Protein AF-A0A392NZ78-F1 (afdb_monomer_lite)

Secondary structure (DSSP, 8-state):
-HHHHHHHHHHHHHHHHHHHHHHHHHHHHHHHHHHHHHHHHHHHHHHHHHHTTT-HHHHHHHHHHHHHHHHHHHHHHHHHHHHHHHH------------------

Sequence (105 aa):
MAEAVLEIVLHNLSSLIHKETALFLGFQQDFNTLSSLLTTIKATLDDAEEQQFSNRAIKDWLLKLKDAAHVLDDILDECATRVLELDHGGFQCGPSHKREEKPSP

pLDDT: mean 77.42, std 14.93, range [38.69, 96.06]

Organism: NCBI:txid97028

Structure (mmCIF, N/CA/C/O backbone):
data_AF-A0A392NZ78-F1
#
_entry.id   AF-A0A392NZ78-F1
#
loop_
_atom_site.group_PDB
_atom_site.id
_atom_site.type_symbol
_atom_site.label_atom_id
_atom_site.label_alt_id
_atom_site.label_comp_id
_atom_site.label_asym_id
_atom_site.label_entity_id
_atom_site.label_seq_id
_atom_site.pdbx_PDB_ins_code
_atom_site.Cartn_x
_atom_site.Cartn_y
_atom_site.Cartn_z
_atom_site.occupancy
_atom_site.B_iso_or_equiv
_atom_site.auth_seq_id
_atom_site.auth_comp_id
_atom_site.auth_asym_id
_atom_site.auth_atom_id
_atom_site.pdbx_PDB_model_num
ATOM 1 N N . MET A 1 1 ? 29.425 7.953 -36.735 1.00 74.56 1 MET A N 1
ATOM 2 C CA . MET A 1 1 ? 28.068 7.351 -36.759 1.00 74.56 1 MET A CA 1
ATOM 3 C C . MET A 1 1 ? 27.817 6.470 -35.541 1.00 74.56 1 MET A C 1
ATOM 5 O O . MET A 1 1 ? 26.841 6.723 -34.858 1.00 74.56 1 MET A O 1
ATOM 9 N N . ALA A 1 2 ? 28.686 5.503 -35.221 1.00 88.12 2 ALA A N 1
ATOM 10 C CA . ALA A 1 2 ? 28.516 4.639 -34.044 1.00 88.12 2 ALA A CA 1
ATOM 11 C C . ALA A 1 2 ? 28.506 5.395 -32.696 1.00 88.12 2 ALA A C 1
ATOM 13 O O . ALA A 1 2 ? 27.701 5.084 -31.832 1.00 88.12 2 ALA A O 1
ATOM 14 N N . GLU A 1 3 ? 29.341 6.425 -32.545 1.00 91.25 3 GLU A N 1
ATOM 15 C CA . GLU A 1 3 ? 29.397 7.265 -31.337 1.00 91.25 3 GLU A CA 1
ATOM 16 C C . GLU A 1 3 ? 28.079 8.005 -31.062 1.00 91.25 3 GLU A C 1
ATOM 18 O O . GLU A 1 3 ? 27.544 7.929 -29.966 1.00 91.25 3 GLU A O 1
ATOM 23 N N . ALA A 1 4 ? 27.481 8.623 -32.084 1.00 91.25 4 ALA A N 1
ATOM 24 C CA . ALA A 1 4 ? 26.176 9.273 -31.954 1.00 91.25 4 ALA A CA 1
ATOM 25 C C . ALA A 1 4 ? 25.062 8.281 -31.575 1.00 91.25 4 ALA A C 1
ATOM 27 O O . ALA A 1 4 ? 24.164 8.620 -30.813 1.00 91.25 4 ALA A O 1
ATOM 28 N N . VAL A 1 5 ? 25.125 7.044 -32.082 1.00 93.81 5 VAL A N 1
ATOM 29 C CA . VAL A 1 5 ? 24.187 5.981 -31.687 1.00 93.81 5 VAL A CA 1
ATOM 30 C C . VAL A 1 5 ? 24.395 5.595 -30.220 1.00 93.81 5 VAL A C 1
ATOM 32 O O . VAL A 1 5 ? 23.415 5.439 -29.497 1.00 93.81 5 VAL A O 1
ATOM 35 N N . LEU A 1 6 ? 25.647 5.483 -29.766 1.00 95.25 6 LEU A N 1
ATOM 36 C CA . LEU A 1 6 ? 25.973 5.178 -28.373 1.00 95.25 6 LEU A CA 1
ATOM 37 C C . LEU A 1 6 ? 25.459 6.265 -27.417 1.00 95.25 6 LEU A C 1
ATOM 39 O O . LEU A 1 6 ? 24.812 5.935 -26.427 1.00 95.25 6 LEU A O 1
ATOM 43 N N . GLU A 1 7 ? 25.674 7.539 -27.747 1.00 94.94 7 GLU A N 1
ATOM 44 C CA . GLU A 1 7 ? 25.168 8.688 -26.980 1.00 94.94 7 GLU A CA 1
ATOM 45 C C . GLU A 1 7 ? 23.639 8.662 -26.845 1.00 94.94 7 GLU A C 1
ATOM 47 O O . GLU A 1 7 ? 23.093 8.813 -25.751 1.00 94.94 7 GLU A O 1
ATOM 52 N N . ILE A 1 8 ? 22.926 8.381 -27.941 1.00 96.06 8 ILE A N 1
ATOM 53 C CA . ILE A 1 8 ? 21.459 8.272 -27.927 1.00 96.06 8 ILE A CA 1
ATOM 54 C C . ILE A 1 8 ? 21.003 7.122 -27.021 1.00 96.06 8 ILE A C 1
ATOM 56 O O . ILE A 1 8 ? 20.055 7.278 -26.249 1.00 96.06 8 ILE A O 1
AT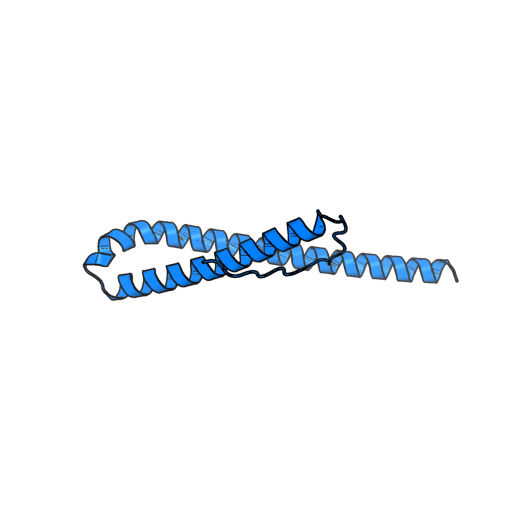OM 60 N N . VAL A 1 9 ? 21.669 5.966 -27.091 1.00 96.00 9 VAL A N 1
ATOM 61 C CA . VAL A 1 9 ? 21.326 4.803 -26.260 1.00 96.00 9 VAL A CA 1
ATOM 62 C C . VAL A 1 9 ? 21.596 5.085 -24.780 1.00 96.00 9 VAL A C 1
ATOM 64 O O . VAL A 1 9 ? 20.733 4.796 -23.953 1.00 96.00 9 VAL A O 1
ATOM 67 N N . LEU A 1 10 ? 22.733 5.697 -24.436 1.00 95.75 10 LEU A N 1
ATOM 68 C CA . LEU A 1 10 ? 23.063 6.071 -23.056 1.00 95.75 10 LEU A CA 1
ATOM 69 C C . LEU A 1 10 ? 22.065 7.075 -22.479 1.00 95.75 10 LEU A C 1
ATOM 71 O O . LEU A 1 10 ? 21.611 6.916 -21.342 1.00 95.75 10 LEU A O 1
ATOM 75 N N . HIS A 1 11 ? 21.681 8.074 -23.269 1.00 96.06 11 HIS A N 1
ATOM 76 C CA . HIS A 1 11 ? 20.663 9.038 -22.877 1.00 96.06 11 HIS A CA 1
ATOM 77 C C . HIS A 1 11 ? 19.304 8.361 -22.636 1.00 96.06 11 HIS A C 1
ATOM 79 O O . HIS A 1 11 ? 18.661 8.607 -21.614 1.00 96.06 11 HIS A O 1
ATOM 85 N N . ASN A 1 12 ? 18.886 7.457 -23.527 1.00 95.81 12 ASN A N 1
ATOM 86 C CA . ASN A 1 12 ? 17.624 6.730 -23.382 1.00 95.81 12 ASN A CA 1
ATOM 87 C C . ASN A 1 12 ? 17.619 5.816 -22.152 1.00 95.81 12 ASN A C 1
ATOM 89 O O . ASN A 1 12 ? 16.636 5.808 -21.411 1.00 95.81 12 ASN A O 1
ATOM 93 N N . LEU A 1 13 ? 18.714 5.092 -21.903 1.00 93.50 13 LEU A N 1
ATOM 94 C CA . LEU A 1 13 ? 18.872 4.259 -20.709 1.00 93.50 13 LEU A CA 1
ATOM 95 C C . LEU A 1 13 ? 18.828 5.105 -19.437 1.00 93.50 13 LEU A C 1
ATOM 97 O O . LEU A 1 13 ? 18.097 4.776 -18.508 1.00 93.50 13 LEU A O 1
ATOM 101 N N . SER A 1 14 ? 19.542 6.230 -19.422 1.00 94.62 14 SER A N 1
ATOM 102 C CA . SER A 1 14 ? 19.533 7.161 -18.290 1.00 94.62 14 SER A CA 1
ATOM 103 C C . SER A 1 14 ? 18.127 7.706 -18.028 1.00 94.62 14 SER A C 1
ATOM 105 O O . SER A 1 14 ? 17.689 7.758 -16.881 1.00 94.62 14 SER A O 1
ATOM 107 N N . SER A 1 15 ? 17.386 8.056 -19.085 1.00 95.12 15 SER A N 1
ATOM 108 C CA . SER A 1 15 ? 15.998 8.516 -18.977 1.00 95.12 15 SER A CA 1
ATOM 109 C C . SER A 1 15 ? 15.063 7.428 -18.441 1.00 95.12 15 SER A C 1
ATOM 111 O O . SER A 1 15 ? 14.204 7.725 -17.610 1.00 95.12 15 SER A O 1
ATOM 113 N N . LEU A 1 16 ? 15.229 6.178 -18.885 1.00 93.62 16 LEU A N 1
ATOM 114 C CA . LEU A 1 16 ? 14.420 5.048 -18.428 1.00 93.62 16 LEU A CA 1
ATOM 115 C C . LEU A 1 16 ? 14.674 4.747 -16.946 1.00 93.62 16 LEU A C 1
ATOM 117 O O . LEU A 1 16 ? 13.732 4.760 -16.157 1.00 93.62 16 LEU A O 1
ATOM 121 N N . ILE A 1 17 ? 15.946 4.601 -16.560 1.00 92.19 17 ILE A N 1
ATOM 122 C CA . ILE A 1 17 ? 16.359 4.362 -15.170 1.00 92.19 17 ILE A CA 1
ATOM 123 C C . ILE A 1 17 ? 15.857 5.491 -14.265 1.00 92.19 17 ILE A C 1
ATOM 125 O O . ILE A 1 17 ? 15.347 5.237 -13.175 1.00 92.19 17 ILE A O 1
ATOM 129 N N . HIS A 1 18 ? 15.949 6.748 -14.707 1.00 92.69 18 HIS A N 1
ATOM 130 C CA . HIS A 1 18 ? 15.465 7.881 -13.921 1.00 92.69 18 HIS A CA 1
ATOM 131 C C . HIS A 1 18 ? 13.947 7.831 -13.689 1.00 92.69 18 HIS A C 1
ATOM 133 O O . HIS A 1 18 ? 13.480 8.111 -12.589 1.00 92.69 18 HIS A O 1
ATOM 139 N N . LYS A 1 19 ? 13.163 7.439 -14.700 1.00 89.81 19 LYS A N 1
ATOM 140 C CA . LYS A 1 19 ? 11.705 7.298 -14.562 1.00 89.81 19 LYS A CA 1
ATOM 141 C C . LYS A 1 19 ? 11.329 6.156 -13.625 1.00 89.81 19 LYS A C 1
ATOM 143 O O . LYS A 1 19 ? 10.496 6.351 -12.746 1.00 89.81 19 LYS A O 1
ATOM 148 N N . GLU A 1 20 ? 11.947 4.991 -13.793 1.00 85.25 20 GLU A N 1
ATOM 149 C CA . GLU A 1 20 ? 11.690 3.824 -12.941 1.00 85.25 20 GLU A CA 1
ATOM 150 C C . GLU A 1 20 ? 12.066 4.103 -11.482 1.00 85.25 20 GLU A C 1
ATOM 152 O O . GLU A 1 20 ? 11.281 3.830 -10.575 1.00 85.25 20 GLU A O 1
ATOM 157 N N . THR A 1 21 ? 13.222 4.729 -11.250 1.00 84.19 21 THR A N 1
ATOM 158 C CA . THR A 1 21 ? 13.656 5.110 -9.896 1.00 84.19 21 THR A CA 1
ATOM 159 C C . THR A 1 21 ? 12.751 6.166 -9.267 1.00 84.19 21 THR A C 1
ATOM 161 O O . THR A 1 21 ? 12.431 6.051 -8.085 1.00 84.19 21 THR A O 1
ATOM 164 N N . ALA A 1 22 ? 12.286 7.158 -10.033 1.00 88.38 22 ALA A N 1
ATOM 165 C CA . ALA A 1 22 ? 11.338 8.157 -9.544 1.00 88.38 22 ALA A CA 1
ATOM 166 C C . ALA A 1 22 ? 9.988 7.534 -9.151 1.00 88.38 22 ALA A C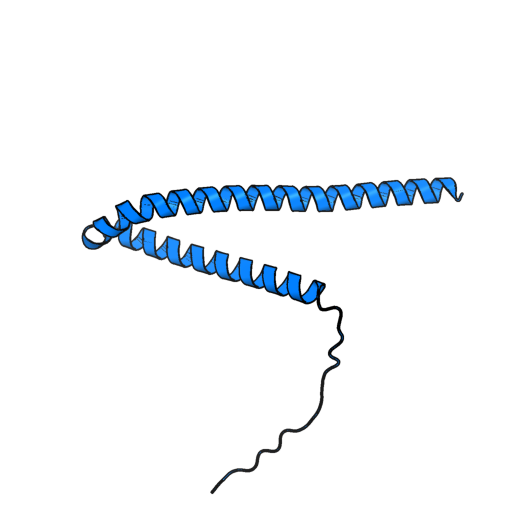 1
ATOM 168 O O . ALA A 1 22 ? 9.453 7.862 -8.093 1.00 88.38 22 ALA A O 1
ATOM 169 N N . LEU A 1 23 ? 9.461 6.610 -9.963 1.00 88.06 23 LEU A N 1
ATOM 170 C CA . LEU A 1 23 ? 8.226 5.882 -9.652 1.00 88.06 23 LEU A CA 1
ATOM 171 C C . LEU A 1 23 ? 8.381 5.030 -8.389 1.00 88.06 23 LEU A C 1
ATOM 173 O O . LEU A 1 23 ? 7.528 5.083 -7.506 1.00 88.06 23 LEU A O 1
ATOM 177 N N . PHE A 1 24 ? 9.485 4.287 -8.278 1.00 78.88 24 PHE A N 1
ATOM 178 C CA . PHE A 1 24 ? 9.756 3.448 -7.112 1.00 78.88 24 PHE A CA 1
ATOM 179 C C . PHE A 1 24 ? 9.903 4.273 -5.826 1.00 78.88 24 PHE A C 1
ATOM 181 O O . PHE A 1 24 ? 9.348 3.907 -4.790 1.00 78.88 24 PHE A O 1
ATOM 188 N N . LEU A 1 25 ? 10.614 5.404 -5.886 1.00 83.38 25 LEU A N 1
ATOM 189 C CA . LEU A 1 25 ? 10.790 6.289 -4.736 1.00 83.38 25 LEU A CA 1
ATOM 190 C C . LEU A 1 25 ? 9.469 6.950 -4.315 1.00 83.38 25 LEU A C 1
ATOM 192 O O . LEU A 1 25 ? 9.188 7.018 -3.119 1.00 83.38 25 LEU A O 1
ATOM 196 N N . GLY A 1 26 ? 8.654 7.392 -5.279 1.00 84.69 26 GLY A N 1
ATOM 197 C CA . GLY A 1 26 ? 7.318 7.932 -5.012 1.00 84.69 26 GLY A CA 1
ATOM 198 C C . GLY A 1 26 ? 6.419 6.900 -4.334 1.00 84.69 26 GLY A C 1
ATOM 199 O O . GLY A 1 26 ? 5.867 7.167 -3.271 1.00 84.69 26 GLY A O 1
ATOM 200 N N . PHE A 1 27 ? 6.385 5.677 -4.867 1.00 82.31 27 PHE A N 1
ATOM 201 C CA . PHE A 1 27 ? 5.635 4.574 -4.268 1.00 82.31 27 PHE A CA 1
ATOM 202 C C . PHE A 1 27 ? 6.101 4.244 -2.841 1.00 82.31 27 PHE A C 1
ATOM 204 O O . PHE A 1 27 ? 5.277 4.070 -1.946 1.00 82.31 27 PHE A O 1
ATOM 211 N N . GLN A 1 28 ? 7.416 4.201 -2.593 1.00 80.81 28 GLN A N 1
ATOM 212 C CA . GLN A 1 28 ? 7.970 4.014 -1.245 1.00 80.81 28 GLN A CA 1
ATOM 213 C C . GLN A 1 28 ? 7.535 5.125 -0.281 1.00 80.81 28 GLN A C 1
ATOM 215 O O . GLN A 1 28 ? 7.223 4.853 0.880 1.00 80.81 28 GLN A O 1
ATOM 220 N N . GLN A 1 29 ? 7.509 6.378 -0.738 1.00 85.31 29 GLN A N 1
ATOM 221 C CA . GLN A 1 29 ? 7.050 7.500 0.075 1.00 85.31 29 GLN A CA 1
ATOM 222 C C . GLN A 1 29 ? 5.559 7.377 0.412 1.00 85.31 29 GLN A C 1
ATOM 224 O O . GLN A 1 29 ? 5.202 7.467 1.588 1.00 85.31 29 GLN A O 1
ATOM 229 N N . ASP A 1 30 ? 4.719 7.097 -0.585 1.00 83.38 30 ASP A N 1
ATOM 230 C CA . ASP A 1 30 ? 3.277 6.905 -0.407 1.00 83.38 30 ASP A CA 1
ATOM 231 C C . ASP A 1 30 ? 2.981 5.742 0.548 1.00 83.38 30 ASP A C 1
ATOM 233 O O . ASP A 1 30 ? 2.166 5.873 1.464 1.00 83.38 30 ASP A O 1
ATOM 237 N N . PHE A 1 31 ? 3.705 4.627 0.403 1.00 82.06 31 PHE A N 1
ATOM 238 C CA . PHE A 1 31 ? 3.589 3.469 1.287 1.00 82.06 31 PHE A CA 1
ATOM 239 C C . PHE A 1 31 ? 3.965 3.804 2.737 1.00 82.06 31 PHE A C 1
ATOM 241 O O . PHE A 1 31 ? 3.252 3.432 3.670 1.00 82.06 31 PHE A O 1
ATOM 248 N N . ASN A 1 32 ? 5.052 4.550 2.952 1.00 82.19 32 ASN A N 1
ATOM 249 C CA . ASN A 1 32 ? 5.459 4.983 4.291 1.00 82.19 32 ASN A CA 1
ATOM 250 C C . ASN A 1 32 ? 4.429 5.927 4.928 1.00 82.19 32 ASN A C 1
ATOM 252 O O . ASN A 1 32 ? 4.112 5.791 6.114 1.00 82.19 32 ASN A O 1
ATOM 256 N N . THR A 1 33 ? 3.874 6.861 4.152 1.00 85.44 33 THR A N 1
ATOM 257 C CA . THR A 1 33 ? 2.797 7.745 4.613 1.00 85.44 33 THR A CA 1
ATOM 258 C C . THR A 1 33 ? 1.553 6.947 4.984 1.00 85.44 33 THR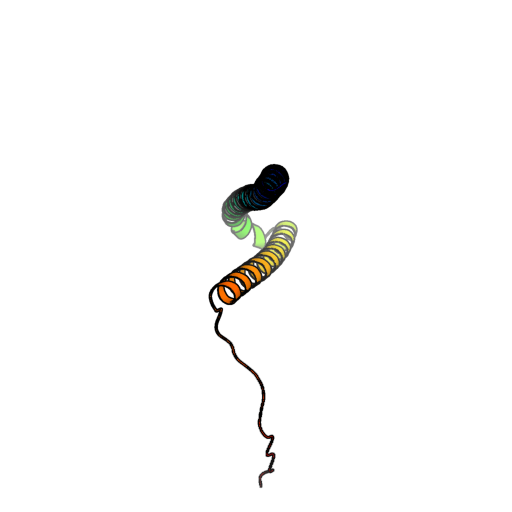 A C 1
ATOM 260 O O . THR A 1 33 ? 0.986 7.171 6.055 1.00 85.44 33 THR A O 1
ATOM 263 N N . LEU A 1 34 ? 1.162 5.984 4.151 1.00 84.31 34 LEU A N 1
ATOM 264 C CA . LEU A 1 34 ? 0.031 5.105 4.417 1.00 84.31 34 LEU A CA 1
ATOM 265 C C . LEU A 1 34 ? 0.248 4.265 5.682 1.00 84.31 34 LEU A C 1
ATOM 267 O O . LEU A 1 34 ? -0.634 4.208 6.533 1.00 84.31 34 LEU A O 1
ATOM 271 N N . SER A 1 35 ? 1.434 3.682 5.856 1.00 83.44 35 SER A N 1
ATOM 272 C CA . SER A 1 35 ? 1.802 2.911 7.050 1.00 83.44 35 SER A CA 1
ATOM 273 C C . SER A 1 35 ? 1.740 3.754 8.332 1.00 83.44 35 SER A C 1
ATOM 275 O O . SER A 1 35 ? 1.168 3.332 9.343 1.00 83.44 35 SER A O 1
ATOM 277 N N . SER A 1 36 ? 2.252 4.987 8.285 1.00 86.56 36 SER A N 1
ATOM 278 C CA . SER A 1 36 ? 2.161 5.942 9.398 1.00 86.56 36 SER A CA 1
ATOM 279 C C . SER A 1 36 ? 0.706 6.302 9.729 1.00 86.56 36 SER A C 1
ATOM 281 O O . SER A 1 36 ? 0.299 6.312 10.897 1.00 86.56 36 SER A O 1
ATOM 283 N N . LEU A 1 37 ? -0.113 6.530 8.698 1.00 85.88 37 LEU A N 1
ATOM 284 C CA . LEU A 1 37 ? -1.533 6.837 8.846 1.00 85.88 37 LEU A CA 1
ATOM 285 C C . LEU A 1 37 ? -2.306 5.652 9.444 1.00 85.88 37 LEU A C 1
ATOM 287 O O . LEU A 1 37 ? -3.059 5.842 10.396 1.00 85.88 37 LEU A O 1
ATOM 291 N N . LEU A 1 38 ? -2.062 4.426 8.973 1.00 83.00 38 LEU A N 1
ATOM 292 C CA . LEU A 1 38 ? -2.646 3.201 9.532 1.00 83.00 38 LEU A CA 1
ATOM 293 C C . LEU A 1 38 ? -2.211 2.961 10.981 1.00 83.00 38 LEU A C 1
ATOM 295 O O . LEU A 1 38 ? -3.026 2.557 11.805 1.00 83.00 38 LEU A O 1
ATOM 299 N N . THR A 1 39 ? -0.955 3.256 11.321 1.00 84.56 39 THR A N 1
ATOM 300 C CA . THR A 1 39 ? -0.457 3.164 12.704 1.00 84.56 39 THR A CA 1
ATOM 301 C C . THR A 1 39 ? -1.163 4.166 13.615 1.00 84.56 39 THR A C 1
ATOM 303 O O . THR A 1 39 ? -1.576 3.818 14.720 1.00 84.56 39 THR A O 1
ATOM 306 N N . THR A 1 40 ? -1.357 5.395 13.132 1.00 84.94 40 THR A N 1
ATOM 307 C CA . THR A 1 40 ? -2.108 6.437 13.845 1.00 84.94 40 THR A CA 1
ATOM 308 C C . THR A 1 40 ? -3.553 6.002 14.060 1.00 84.94 40 THR A C 1
ATOM 310 O O . THR A 1 40 ? -4.065 6.065 15.174 1.00 84.94 40 THR A O 1
ATOM 313 N N . ILE A 1 41 ? -4.189 5.493 13.005 1.00 80.62 41 ILE A N 1
ATOM 314 C CA . ILE A 1 41 ? -5.548 4.968 13.063 1.00 80.62 41 ILE A CA 1
ATOM 315 C C . ILE A 1 41 ? -5.642 3.829 14.075 1.00 80.62 41 ILE A C 1
ATOM 317 O O . ILE A 1 41 ? -6.554 3.842 14.891 1.00 80.62 41 ILE A O 1
ATOM 321 N N . LYS A 1 42 ? -4.694 2.886 14.073 1.00 79.25 42 LYS A N 1
ATOM 322 C CA . LYS A 1 42 ? -4.655 1.770 15.024 1.00 79.25 42 LYS A CA 1
ATOM 323 C C . LYS A 1 42 ? -4.579 2.256 16.472 1.00 79.25 42 LYS A C 1
ATOM 325 O O . LYS A 1 42 ? -5.286 1.718 17.312 1.00 79.25 42 LYS A O 1
ATOM 330 N N . ALA A 1 43 ? -3.780 3.289 16.747 1.00 79.19 43 ALA A N 1
ATOM 331 C CA . ALA A 1 43 ? -3.707 3.895 18.075 1.00 79.19 43 ALA A CA 1
ATOM 332 C C . ALA A 1 43 ? -5.048 4.523 18.487 1.00 79.19 43 ALA A C 1
ATOM 334 O O . ALA A 1 43 ? -5.507 4.312 19.600 1.00 79.19 43 ALA A O 1
ATOM 335 N N . THR A 1 44 ? -5.713 5.233 17.570 1.00 78.94 44 THR A N 1
ATOM 336 C CA . THR A 1 44 ? -7.048 5.794 17.842 1.00 78.94 44 THR A CA 1
ATOM 337 C C . THR A 1 44 ? -8.153 4.743 17.888 1.00 78.94 44 THR A C 1
ATOM 339 O O . THR A 1 44 ? -9.208 5.004 18.455 1.00 78.94 44 THR A O 1
ATOM 342 N N . LEU A 1 45 ? -7.942 3.579 17.265 1.00 76.44 45 LEU A N 1
ATOM 343 C CA . LEU A 1 45 ? -8.912 2.492 17.217 1.00 76.44 45 LEU A CA 1
ATOM 344 C C . LEU A 1 45 ? -9.115 1.901 18.605 1.00 76.44 45 LEU A C 1
ATOM 346 O O . LEU A 1 45 ? -10.257 1.683 18.977 1.00 76.44 45 LEU A O 1
ATOM 350 N N . ASP A 1 46 ? -8.030 1.717 19.361 1.00 73.88 46 ASP A N 1
ATOM 351 C CA . ASP A 1 46 ? -8.062 1.229 20.745 1.00 73.88 46 ASP A CA 1
ATOM 352 C C . ASP A 1 46 ? -8.963 2.133 21.613 1.00 73.88 46 ASP A C 1
ATOM 354 O O . ASP A 1 46 ? -9.904 1.665 22.250 1.00 73.88 46 ASP A O 1
ATOM 358 N N . ASP A 1 47 ? -8.770 3.455 21.530 1.00 73.19 47 ASP A N 1
ATOM 359 C CA . ASP A 1 47 ? -9.581 4.446 22.255 1.00 73.19 47 ASP A CA 1
ATOM 360 C C . ASP A 1 47 ? -11.032 4.551 21.731 1.00 73.19 47 ASP A C 1
ATOM 362 O O . ASP A 1 47 ? -11.970 4.886 22.467 1.00 73.19 47 ASP A O 1
ATOM 366 N N . ALA A 1 48 ? -11.233 4.312 20.432 1.00 74.44 48 ALA A N 1
ATOM 367 C CA . ALA A 1 48 ? -12.526 4.419 19.763 1.00 74.44 48 ALA A CA 1
ATOM 368 C C . ALA A 1 48 ? -13.394 3.162 19.930 1.00 74.44 48 ALA A C 1
ATOM 370 O O . ALA A 1 48 ? -14.622 3.274 19.985 1.00 74.44 48 ALA A O 1
ATOM 371 N N . GLU A 1 49 ? -12.795 1.976 20.021 1.00 68.12 49 GLU A N 1
ATOM 372 C CA . GLU A 1 49 ? -13.496 0.698 20.155 1.00 68.12 49 GLU A CA 1
ATOM 373 C C . GLU A 1 49 ? -14.213 0.594 21.510 1.00 68.12 49 GLU A C 1
ATOM 375 O O . GLU A 1 49 ? -15.336 0.085 21.574 1.00 68.12 49 GLU A O 1
ATOM 380 N N . GLU A 1 50 ? -13.655 1.194 22.565 1.00 72.81 50 GLU A N 1
ATOM 381 C CA . GLU A 1 50 ? -14.331 1.334 23.862 1.00 72.81 50 GLU A CA 1
ATOM 382 C C . GLU A 1 50 ? -15.547 2.279 23.797 1.00 72.81 50 GLU A C 1
ATOM 384 O O . GLU A 1 50 ? -16.575 2.043 24.439 1.00 72.81 50 GLU A O 1
ATOM 389 N N . GLN A 1 51 ? -15.480 3.332 22.974 1.00 70.69 51 GLN A N 1
ATOM 390 C CA . GLN A 1 51 ? -16.559 4.319 22.813 1.00 70.69 51 GLN A CA 1
ATOM 391 C C . GLN A 1 51 ? -17.580 3.960 21.716 1.00 70.69 51 GLN A C 1
ATOM 393 O O . GLN A 1 51 ? -18.623 4.616 21.600 1.00 70.69 51 GLN A O 1
ATOM 398 N N . GLN A 1 52 ? -17.349 2.907 20.924 1.00 70.50 52 GLN A N 1
ATOM 399 C CA . GLN A 1 52 ? -18.231 2.545 19.803 1.00 70.50 52 GLN A CA 1
ATOM 400 C C . GLN A 1 52 ? -19.651 2.160 20.253 1.00 70.50 52 GLN A C 1
ATOM 402 O O . GLN A 1 52 ? -20.616 2.308 19.498 1.00 70.50 52 GLN A O 1
ATOM 407 N N . PHE A 1 53 ? -19.789 1.656 21.483 1.00 69.81 53 PHE A N 1
ATOM 408 C CA . PHE A 1 53 ? -21.066 1.202 22.039 1.00 69.81 53 PHE A CA 1
ATOM 409 C C . PHE A 1 53 ? -21.979 2.364 22.447 1.00 69.81 53 PHE A C 1
ATOM 411 O O . PHE A 1 53 ? -23.196 2.190 22.523 1.00 69.81 53 PHE A O 1
ATOM 418 N N . SER A 1 54 ? -21.410 3.550 22.676 1.00 76.00 54 SER A N 1
ATOM 419 C CA . SER A 1 54 ? -22.132 4.751 23.106 1.00 76.00 54 SER A CA 1
ATOM 420 C C . SER A 1 54 ? -22.247 5.808 22.00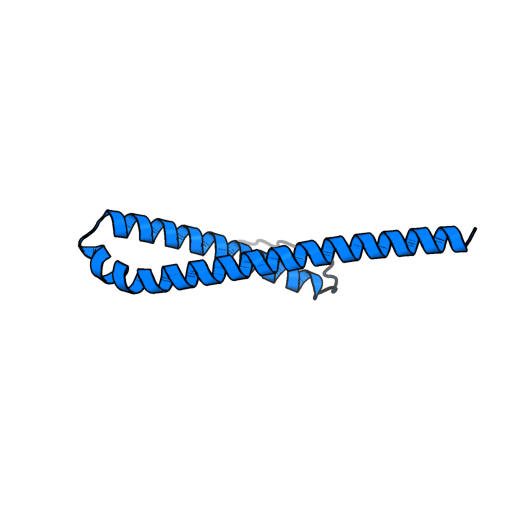5 1.00 76.00 54 SER A C 1
ATOM 422 O O . SER A 1 54 ? -23.175 6.619 22.042 1.00 76.00 54 SER A O 1
ATOM 424 N N . ASN A 1 55 ? -21.372 5.784 20.991 1.00 80.50 55 ASN A N 1
ATOM 425 C CA . ASN A 1 55 ? -21.329 6.805 19.947 1.00 80.50 55 ASN A CA 1
ATOM 426 C C . ASN A 1 55 ? -21.530 6.240 18.527 1.00 80.50 55 ASN A C 1
ATOM 428 O O . ASN A 1 55 ? -20.656 5.612 17.928 1.00 80.50 55 ASN A O 1
ATOM 432 N N . ARG A 1 56 ? -22.687 6.561 17.935 1.00 84.38 56 ARG A N 1
ATOM 433 C CA . ARG A 1 56 ? -23.054 6.159 16.567 1.00 84.38 56 ARG A CA 1
ATOM 434 C C . ARG A 1 56 ? -22.119 6.734 15.495 1.00 84.38 56 ARG A C 1
ATOM 436 O O . ARG A 1 56 ? -21.923 6.077 14.478 1.00 84.38 56 ARG A O 1
ATOM 443 N N . ALA A 1 57 ? -21.550 7.922 15.707 1.00 80.62 57 ALA A N 1
ATOM 444 C CA . ALA A 1 57 ? -20.615 8.529 14.759 1.00 80.62 57 ALA A CA 1
ATOM 445 C C . ALA A 1 57 ? -19.277 7.776 14.727 1.00 80.62 57 ALA A C 1
ATOM 447 O O . ALA A 1 57 ? -18.729 7.556 13.651 1.00 80.62 57 ALA A O 1
ATOM 448 N N . ILE A 1 58 ? -18.800 7.309 15.888 1.00 81.44 58 ILE A N 1
ATOM 449 C CA . ILE A 1 58 ? -17.600 6.464 15.980 1.00 81.44 58 ILE A CA 1
ATOM 450 C C . ILE A 1 58 ? -17.844 5.130 15.270 1.00 81.44 58 ILE A C 1
ATOM 452 O O . ILE A 1 58 ? -17.022 4.701 14.467 1.00 81.44 58 ILE A O 1
ATOM 456 N N . LYS A 1 59 ? -19.019 4.522 15.471 1.00 79.88 59 LYS A N 1
ATOM 457 C CA . LYS A 1 59 ? -19.399 3.286 14.773 1.00 79.88 59 LYS A CA 1
ATOM 458 C C . LYS A 1 59 ? -19.430 3.437 13.243 1.00 79.88 59 LYS A C 1
ATOM 460 O O . LYS A 1 59 ? -18.961 2.548 12.539 1.00 79.88 59 LYS A O 1
ATOM 465 N N . ASP A 1 60 ? -19.978 4.539 12.727 1.00 85.06 60 ASP A N 1
ATOM 466 C CA . ASP A 1 60 ? -19.999 4.823 11.282 1.00 85.06 60 ASP A CA 1
ATOM 467 C C . ASP A 1 60 ? -18.587 5.063 10.721 1.00 85.06 60 ASP A C 1
ATOM 469 O O . ASP A 1 60 ? -18.243 4.564 9.650 1.00 85.06 60 ASP A O 1
ATOM 473 N N . TRP A 1 61 ? -17.739 5.777 11.468 1.00 87.50 61 TRP A N 1
ATOM 474 C CA . TRP A 1 61 ? -16.344 6.000 11.092 1.00 87.50 61 TRP A CA 1
ATOM 475 C C . TRP A 1 61 ? -15.533 4.693 11.047 1.00 87.50 61 TRP A C 1
ATOM 477 O O . TRP A 1 61 ? -14.837 4.452 10.060 1.00 87.50 61 TRP A O 1
ATOM 487 N N . LEU A 1 62 ? -15.687 3.812 12.044 1.00 82.94 62 LEU A N 1
ATOM 488 C CA . LEU A 1 62 ? -15.036 2.493 12.082 1.00 82.94 62 LEU A CA 1
ATOM 489 C C . LEU A 1 62 ? -15.449 1.596 10.902 1.00 82.94 62 LEU A C 1
ATOM 491 O O . LEU A 1 62 ? -14.612 0.888 10.345 1.00 82.94 62 LEU A O 1
ATOM 495 N N . LEU A 1 63 ? -16.721 1.642 10.483 1.00 85.12 63 LEU A N 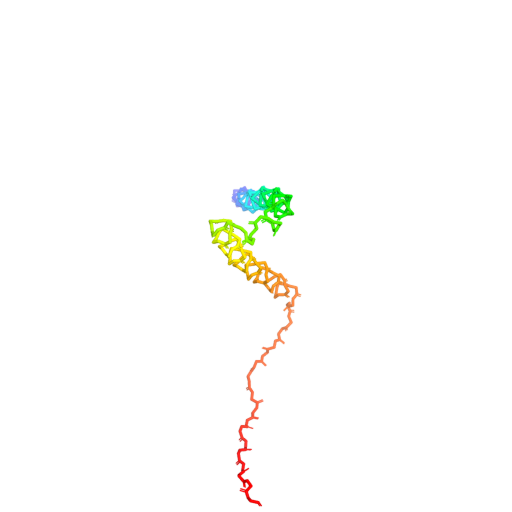1
ATOM 496 C CA . LEU A 1 63 ? -17.193 0.896 9.309 1.00 85.12 63 LEU A CA 1
ATOM 497 C C . LEU A 1 63 ? -16.502 1.361 8.023 1.00 85.12 63 LEU A C 1
ATOM 499 O O . LEU A 1 63 ? -15.974 0.532 7.286 1.00 85.12 63 LEU A O 1
ATOM 503 N N . LYS A 1 64 ? -16.443 2.676 7.788 1.00 84.56 64 LYS A N 1
ATOM 504 C CA . LYS A 1 64 ? -15.772 3.246 6.606 1.00 84.56 64 LYS A CA 1
ATOM 505 C C . LYS A 1 64 ? -14.282 2.940 6.586 1.00 84.56 64 LYS A C 1
ATOM 507 O O . LYS A 1 64 ? -13.714 2.700 5.525 1.00 84.56 64 LYS A O 1
ATOM 512 N N . LEU A 1 65 ? -13.653 2.950 7.757 1.00 86.38 65 LEU A N 1
ATOM 513 C CA . LEU A 1 65 ? -12.253 2.587 7.886 1.00 86.38 65 LEU A CA 1
ATOM 514 C C . LEU A 1 65 ? -12.013 1.124 7.500 1.00 86.38 65 LEU A C 1
ATOM 516 O O . LEU A 1 65 ? -11.063 0.833 6.778 1.00 86.38 65 LEU A O 1
ATOM 520 N N . LYS A 1 66 ? -12.876 0.213 7.956 1.00 83.50 66 LYS A N 1
ATOM 521 C CA . LYS A 1 66 ? -12.799 -1.203 7.587 1.00 83.50 66 LYS A CA 1
ATOM 522 C C . LYS A 1 66 ? -12.940 -1.394 6.075 1.00 83.50 66 LYS A C 1
ATOM 524 O O . LYS A 1 66 ? -12.167 -2.141 5.486 1.00 83.50 66 LYS A O 1
ATOM 529 N N . ASP A 1 67 ? -13.884 -0.697 5.446 1.00 86.69 67 ASP A N 1
ATOM 530 C CA . ASP A 1 67 ? -14.061 -0.759 3.992 1.00 86.69 67 ASP A CA 1
ATOM 531 C C . ASP A 1 67 ? -12.810 -0.248 3.256 1.00 86.69 67 ASP A C 1
ATOM 533 O O . ASP A 1 67 ? -12.343 -0.881 2.312 1.00 86.69 67 ASP A O 1
ATOM 537 N N . ALA A 1 68 ? -12.207 0.851 3.724 1.00 85.38 68 ALA A N 1
ATOM 538 C CA . ALA A 1 68 ? -10.955 1.363 3.166 1.00 85.38 68 ALA A CA 1
ATOM 539 C C . ALA A 1 68 ? -9.777 0.386 3.345 1.00 85.38 68 ALA A C 1
ATOM 541 O O . ALA A 1 68 ? -8.946 0.262 2.446 1.00 85.38 68 ALA A O 1
ATOM 542 N N . ALA A 1 69 ? -9.709 -0.325 4.476 1.00 84.88 69 ALA A N 1
ATOM 543 C CA . ALA A 1 69 ? -8.693 -1.347 4.717 1.00 84.88 69 ALA A CA 1
ATOM 544 C C . ALA A 1 69 ? -8.835 -2.538 3.756 1.00 84.88 69 ALA A C 1
ATOM 546 O O . ALA A 1 69 ? -7.825 -3.014 3.252 1.00 84.88 69 ALA A O 1
ATOM 547 N N . HIS A 1 70 ? -10.064 -2.967 3.447 1.00 84.38 70 HIS A N 1
ATOM 548 C CA . HIS A 1 70 ? -10.302 -4.018 2.452 1.00 84.38 70 HIS A CA 1
ATOM 549 C C . HIS A 1 70 ? -9.861 -3.605 1.045 1.00 84.38 70 HIS A C 1
ATOM 551 O O . HIS A 1 70 ? -9.193 -4.379 0.374 1.00 84.38 70 HIS A O 1
ATOM 557 N N . VAL A 1 71 ? -10.152 -2.369 0.622 1.00 85.81 71 VAL A N 1
ATOM 558 C CA . VAL A 1 71 ? -9.683 -1.862 -0.683 1.00 85.81 71 VAL A CA 1
ATOM 559 C C . VAL A 1 71 ? -8.155 -1.854 -0.761 1.00 85.81 71 VAL A C 1
ATOM 561 O O . VAL A 1 71 ? -7.586 -2.156 -1.806 1.00 85.81 71 VAL A O 1
ATOM 564 N N . LEU A 1 72 ? -7.477 -1.498 0.332 1.00 86.31 72 LEU A N 1
ATOM 565 C CA . LEU A 1 72 ? -6.020 -1.547 0.381 1.00 86.31 72 LEU A CA 1
ATOM 566 C C . LEU A 1 72 ? -5.488 -2.985 0.289 1.00 86.31 72 LEU A C 1
ATOM 568 O O . LEU A 1 72 ? -4.525 -3.211 -0.438 1.00 86.31 72 LEU A O 1
ATOM 572 N N . ASP A 1 73 ? -6.099 -3.926 1.009 1.00 83.50 73 ASP A N 1
ATOM 573 C CA . ASP A 1 73 ? -5.734 -5.349 0.986 1.00 83.50 73 ASP A CA 1
ATOM 574 C C . ASP A 1 73 ? -5.847 -5.923 -0.437 1.00 83.50 73 ASP A C 1
ATOM 576 O O . ASP A 1 73 ? -4.881 -6.486 -0.946 1.00 83.50 73 ASP A O 1
ATOM 580 N N . ASP A 1 74 ? -6.949 -5.630 -1.142 1.00 86.62 74 ASP A N 1
ATOM 581 C CA . ASP A 1 74 ? -7.159 -6.031 -2.542 1.00 86.62 74 ASP A CA 1
ATOM 582 C C . ASP A 1 74 ? -6.053 -5.491 -3.478 1.00 86.62 74 ASP A C 1
ATOM 584 O O . ASP A 1 74 ? -5.552 -6.204 -4.351 1.00 86.62 74 ASP A O 1
ATOM 588 N N . ILE A 1 75 ? -5.635 -4.229 -3.294 1.00 85.75 75 ILE A N 1
ATOM 589 C CA . ILE A 1 75 ? -4.551 -3.609 -4.082 1.00 85.75 75 ILE A CA 1
ATOM 590 C C . ILE A 1 75 ? -3.199 -4.275 -3.778 1.00 85.75 75 ILE A C 1
ATOM 592 O O . ILE A 1 75 ? -2.378 -4.466 -4.684 1.00 85.75 75 ILE A O 1
ATOM 596 N N . LEU A 1 76 ? -2.938 -4.608 -2.511 1.00 83.06 76 LEU A N 1
ATOM 597 C CA . LEU A 1 76 ? -1.704 -5.277 -2.096 1.00 83.06 76 LEU A CA 1
ATOM 598 C C . LEU A 1 76 ? -1.632 -6.709 -2.644 1.00 83.06 76 LEU A C 1
ATOM 600 O O . LEU A 1 76 ? -0.577 -7.098 -3.153 1.00 83.06 76 LEU A O 1
ATOM 604 N N . ASP A 1 77 ? -2.742 -7.446 -2.626 1.00 84.06 77 ASP A N 1
ATOM 605 C CA . ASP A 1 77 ? -2.852 -8.791 -3.202 1.00 84.06 77 ASP A CA 1
ATOM 606 C C . ASP A 1 77 ? -2.658 -8.789 -4.726 1.00 84.06 77 ASP A C 1
ATOM 608 O O . ASP A 1 77 ? -1.946 -9.641 -5.275 1.00 84.06 77 ASP A O 1
ATOM 612 N N . GLU A 1 78 ? -3.222 -7.804 -5.431 1.00 85.19 78 GLU A N 1
ATOM 613 C CA . GLU A 1 78 ? -2.994 -7.640 -6.870 1.00 85.19 78 GLU A CA 1
ATOM 614 C C . GLU A 1 78 ? -1.511 -7.362 -7.169 1.00 85.19 78 GLU A C 1
ATOM 616 O O . GLU A 1 78 ? -0.933 -7.930 -8.102 1.00 85.19 78 GLU A O 1
ATOM 621 N N . CYS A 1 79 ? -0.864 -6.522 -6.356 1.00 79.00 79 CYS A N 1
ATOM 622 C CA . CYS A 1 79 ? 0.561 -6.233 -6.488 1.00 79.00 79 CYS A CA 1
ATOM 623 C C . CYS A 1 79 ? 1.414 -7.489 -6.248 1.00 79.00 79 CYS A C 1
ATOM 625 O O . CYS A 1 79 ? 2.294 -7.799 -7.055 1.00 79.00 79 CYS A O 1
ATOM 627 N N . ALA A 1 80 ? 1.115 -8.259 -5.197 1.00 80.38 80 ALA A N 1
ATOM 628 C CA . ALA A 1 80 ? 1.793 -9.519 -4.900 1.00 80.38 80 ALA A CA 1
ATOM 629 C C . ALA A 1 80 ? 1.626 -10.541 -6.036 1.00 80.38 80 ALA A C 1
ATOM 631 O O . ALA A 1 80 ? 2.598 -11.182 -6.441 1.00 80.38 80 ALA A O 1
ATOM 632 N N . THR A 1 81 ? 0.426 -10.636 -6.613 1.00 80.75 81 THR A N 1
ATOM 633 C CA . THR A 1 81 ? 0.144 -11.510 -7.761 1.00 80.75 81 THR A CA 1
ATOM 634 C C . THR A 1 81 ? 0.987 -11.121 -8.977 1.00 80.75 81 THR A C 1
ATOM 636 O O . THR A 1 81 ? 1.641 -11.977 -9.570 1.00 80.75 81 THR A O 1
ATOM 639 N N . ARG A 1 82 ? 1.066 -9.825 -9.306 1.00 76.69 82 ARG A N 1
ATOM 640 C CA . ARG A 1 82 ? 1.898 -9.320 -10.415 1.00 76.69 82 ARG A CA 1
ATOM 641 C C . ARG A 1 82 ? 3.391 -9.586 -10.197 1.00 76.69 82 ARG A C 1
ATOM 643 O O . ARG A 1 82 ? 4.104 -9.884 -11.152 1.00 76.69 82 ARG A O 1
ATOM 650 N N . VAL A 1 83 ? 3.876 -9.502 -8.956 1.00 75.31 83 VAL A N 1
ATOM 651 C CA . VAL A 1 83 ? 5.267 -9.855 -8.615 1.00 75.31 83 VAL A CA 1
ATOM 652 C C . VAL A 1 83 ? 5.524 -11.347 -8.850 1.00 75.31 83 VAL A C 1
ATOM 654 O O . VAL A 1 83 ? 6.553 -11.701 -9.423 1.00 75.31 83 VAL A O 1
ATOM 657 N N . LEU A 1 84 ? 4.582 -12.221 -8.483 1.00 69.56 84 LEU A N 1
ATOM 658 C CA . LEU A 1 84 ? 4.689 -13.663 -8.730 1.00 69.56 84 LEU A CA 1
ATOM 659 C C . LEU A 1 84 ? 4.665 -14.012 -10.227 1.00 69.56 84 LEU A C 1
ATOM 661 O O . LEU A 1 84 ? 5.399 -14.909 -10.644 1.00 69.56 84 LEU A O 1
ATOM 665 N N . GLU A 1 85 ? 3.870 -13.303 -11.034 1.00 66.38 85 GLU A N 1
ATOM 666 C CA . GLU A 1 85 ? 3.830 -13.464 -12.498 1.00 66.38 85 GLU A CA 1
ATOM 667 C C . GLU A 1 85 ? 5.145 -13.056 -13.178 1.00 66.38 85 GLU A C 1
ATOM 669 O O . GLU A 1 85 ? 5.548 -13.677 -14.162 1.00 66.38 85 GLU A O 1
ATOM 674 N N . LEU A 1 86 ? 5.839 -12.045 -12.648 1.00 60.88 86 LEU A N 1
ATOM 675 C CA . LEU A 1 86 ? 7.157 -11.628 -13.138 1.00 60.88 86 LEU A CA 1
ATOM 676 C C . LEU A 1 86 ? 8.260 -12.640 -12.786 1.00 60.88 86 LEU A C 1
ATOM 678 O O . LEU A 1 86 ? 9.218 -12.780 -13.546 1.00 60.88 86 LEU A O 1
ATOM 682 N N . ASP A 1 87 ? 8.114 -13.359 -11.670 1.00 59.53 87 ASP A N 1
ATOM 683 C CA . ASP A 1 87 ? 9.045 -14.413 -11.243 1.00 59.53 87 ASP A CA 1
ATOM 684 C C . ASP A 1 87 ? 8.785 -15.742 -11.988 1.00 59.53 87 ASP A C 1
ATOM 686 O O . ASP A 1 87 ? 9.711 -16.467 -12.357 1.00 59.53 87 ASP A O 1
ATOM 690 N N . HIS A 1 88 ? 7.521 -16.031 -12.322 1.00 51.19 88 HIS A N 1
ATOM 691 C CA . HIS A 1 88 ? 7.103 -17.218 -13.075 1.00 51.19 88 HIS A CA 1
ATOM 692 C C . HIS A 1 88 ? 7.139 -16.998 -14.596 1.00 51.19 88 HIS A C 1
ATOM 694 O O . HIS A 1 88 ? 6.157 -17.215 -15.310 1.00 51.19 88 HIS A O 1
ATOM 700 N N . GLY A 1 89 ? 8.321 -16.674 -15.125 1.00 51.44 89 GLY A N 1
ATOM 701 C CA . GLY A 1 89 ? 8.665 -16.885 -16.536 1.00 51.44 89 GLY A CA 1
ATOM 702 C C . GLY A 1 89 ? 8.693 -18.379 -16.895 1.00 51.44 89 GLY A C 1
ATOM 703 O O . GLY A 1 89 ? 9.744 -18.936 -17.197 1.00 51.44 89 GLY A O 1
ATOM 704 N N . GLY A 1 90 ? 7.539 -19.045 -16.841 1.00 44.81 90 GLY A N 1
ATOM 705 C CA . GLY A 1 90 ? 7.374 -20.479 -17.043 1.00 44.81 90 GLY A CA 1
ATOM 706 C C . GLY A 1 90 ? 6.026 -20.790 -17.682 1.00 44.81 90 GLY A C 1
ATOM 707 O O . GLY A 1 90 ? 5.069 -21.138 -17.004 1.00 44.81 90 GLY A O 1
ATOM 708 N N . PHE A 1 91 ? 5.984 -20.635 -19.004 1.00 42.22 91 PHE A N 1
ATOM 709 C CA . PHE A 1 91 ? 5.010 -21.167 -19.962 1.00 42.22 91 PHE A CA 1
ATOM 710 C C . PHE A 1 91 ? 4.007 -22.193 -19.386 1.00 42.22 91 PHE A C 1
ATOM 712 O O . PHE A 1 91 ? 4.340 -23.363 -19.207 1.00 42.22 91 PHE A O 1
ATOM 719 N N . GLN A 1 92 ? 2.740 -21.805 -19.222 1.00 44.97 92 GLN A N 1
ATOM 720 C CA . GLN A 1 92 ? 1.640 -22.752 -19.403 1.00 44.97 92 GLN A CA 1
ATOM 721 C C . GLN A 1 92 ? 0.868 -22.371 -20.661 1.00 44.97 92 GLN A C 1
ATOM 723 O O . GLN A 1 92 ? 0.010 -21.493 -20.678 1.00 44.97 92 GLN A O 1
ATOM 728 N N . CYS A 1 93 ? 1.216 -23.062 -21.745 1.00 38.69 93 CYS A N 1
ATOM 729 C CA . CYS A 1 93 ? 0.359 -23.220 -22.906 1.00 38.69 93 CYS A CA 1
ATOM 730 C C . CYS A 1 93 ? -0.930 -23.913 -22.445 1.00 38.69 93 CYS A C 1
ATOM 732 O O . CYS A 1 93 ? -0.899 -25.084 -22.069 1.00 38.69 93 CYS A O 1
ATOM 734 N N . GLY A 1 94 ? -2.057 -23.203 -22.448 1.00 41.66 94 GLY A N 1
ATOM 735 C CA . GLY A 1 94 ? -3.358 -23.873 -22.515 1.00 41.66 94 GLY A CA 1
ATOM 736 C C . GLY A 1 94 ? -3.609 -24.405 -23.934 1.00 41.66 94 GLY A C 1
ATOM 737 O O . GLY A 1 94 ? -2.778 -24.222 -24.822 1.00 41.66 94 GLY A O 1
ATOM 738 N N . PRO A 1 95 ? -4.813 -24.896 -24.252 1.00 67.06 95 PRO A N 1
ATOM 739 C CA . PRO A 1 95 ? -5.762 -25.669 -23.450 1.00 67.06 95 PRO A CA 1
ATOM 740 C C . PRO A 1 95 ? -6.147 -26.976 -24.192 1.00 67.06 95 PRO A C 1
ATOM 742 O O . PRO A 1 95 ? -6.052 -27.025 -25.414 1.00 67.06 95 PRO A O 1
ATOM 745 N N . SER A 1 96 ? -6.621 -28.021 -23.497 1.00 50.59 96 SER A N 1
ATOM 746 C CA . SER A 1 96 ? -7.459 -29.151 -24.000 1.00 50.59 96 SER A CA 1
ATOM 747 C C . SER A 1 96 ? -7.445 -30.267 -22.936 1.00 50.59 96 SER A C 1
ATOM 749 O O . SER A 1 96 ? -6.397 -30.539 -22.376 1.00 50.59 96 SER A O 1
ATOM 751 N N . HIS A 1 97 ? -8.518 -30.975 -22.576 1.00 45.22 97 HIS A N 1
ATOM 752 C CA . HIS A 1 97 ? -9.615 -31.451 -23.406 1.00 45.22 97 HIS A CA 1
ATOM 753 C C . HIS A 1 97 ? -10.767 -32.005 -22.533 1.00 45.22 97 HIS A C 1
ATOM 755 O O . HIS A 1 97 ? -10.525 -32.682 -21.541 1.00 45.22 97 HIS A O 1
ATOM 761 N N . LYS A 1 98 ? -11.994 -31.801 -23.033 1.00 48.22 98 LYS A N 1
ATOM 762 C CA . LYS A 1 98 ? -13.241 -32.567 -22.833 1.00 48.22 98 LYS A CA 1
ATOM 763 C C . LYS A 1 98 ? -13.978 -32.538 -21.486 1.00 48.22 98 LYS A C 1
ATOM 765 O O . LYS A 1 98 ? -13.744 -33.323 -20.578 1.00 48.22 98 LYS A O 1
ATOM 770 N N . ARG A 1 99 ? -15.068 -31.755 -21.520 1.00 47.81 99 ARG A N 1
ATOM 771 C CA . ARG A 1 99 ? -16.400 -32.190 -21.074 1.00 47.81 99 ARG A CA 1
ATOM 772 C C . ARG A 1 99 ? -16.635 -33.661 -21.432 1.00 47.81 99 ARG A C 1
ATOM 774 O O . ARG A 1 99 ? -16.662 -33.989 -22.616 1.00 47.81 99 ARG A O 1
ATOM 781 N N . GLU A 1 100 ? -16.938 -34.478 -20.436 1.00 44.66 100 GLU A N 1
ATOM 782 C CA . GLU A 1 100 ? -17.897 -35.564 -20.609 1.00 44.66 100 GLU A CA 1
ATOM 783 C C . GLU A 1 100 ? -18.844 -35.561 -19.410 1.00 44.66 100 GLU A C 1
ATOM 785 O O . GLU A 1 100 ? -18.554 -36.029 -18.315 1.00 44.66 100 GLU A O 1
ATOM 790 N N . GLU A 1 101 ? -19.974 -34.908 -19.647 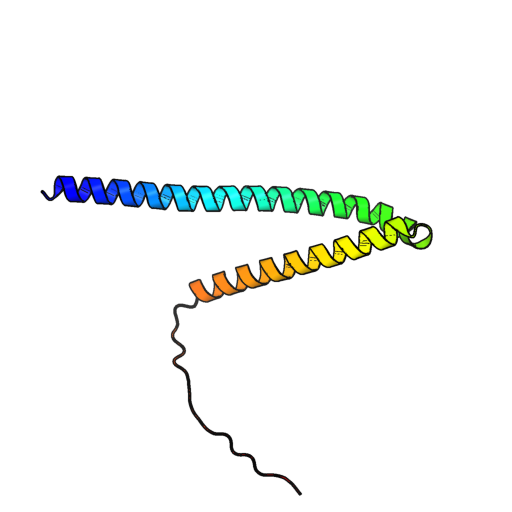1.00 50.88 101 GLU A N 1
ATOM 791 C CA . GLU A 1 101 ? -21.208 -35.068 -18.905 1.00 50.88 101 GLU A CA 1
ATOM 792 C C . GLU A 1 101 ? -21.757 -36.467 -19.209 1.00 50.88 101 GLU A C 1
ATOM 794 O O . GLU A 1 101 ? -21.985 -36.805 -20.373 1.00 50.88 101 GLU A O 1
ATOM 799 N N . LYS A 1 102 ? -22.019 -37.266 -18.174 1.00 48.97 102 LYS A N 1
ATOM 800 C CA . LYS A 1 102 ? -23.137 -38.209 -18.212 1.00 48.97 102 LYS A CA 1
ATOM 801 C C . LYS A 1 102 ? -23.919 -38.148 -16.900 1.00 48.97 102 LYS A C 1
ATOM 803 O O . LYS A 1 102 ? -23.298 -38.117 -15.839 1.00 48.97 102 LYS A O 1
ATOM 808 N N . PRO A 1 103 ? -25.260 -38.122 -16.972 1.00 54.38 103 PRO A N 1
ATOM 809 C CA . PRO A 1 103 ? -26.123 -38.002 -15.810 1.00 54.38 103 PRO A CA 1
ATOM 810 C C . PRO A 1 103 ? -26.324 -39.362 -15.132 1.00 54.38 103 PRO A C 1
ATOM 812 O O . PRO A 1 103 ? -26.447 -40.388 -15.806 1.00 54.38 103 PRO A O 1
ATOM 815 N N . SER A 1 104 ? -26.398 -39.346 -13.802 1.00 51.25 104 SER A N 1
ATOM 816 C CA . SER A 1 104 ? -26.894 -40.458 -12.984 1.00 51.25 104 SER A CA 1
ATOM 817 C C . SER A 1 104 ? -28.391 -40.671 -13.230 1.00 51.25 104 SER A C 1
ATOM 819 O O . SER A 1 104 ? -29.131 -39.705 -13.449 1.00 51.25 104 SER A O 1
ATOM 821 N N . PRO A 1 105 ? -28.845 -41.927 -13.212 1.00 61.94 105 PRO A N 1
ATOM 822 C CA . PRO A 1 105 ? -29.531 -42.413 -12.007 1.00 61.94 105 PRO A CA 1
ATOM 823 C C . PRO A 1 105 ? -28.752 -43.497 -11.263 1.00 61.94 105 PRO A C 1
ATOM 825 O O . PRO A 1 105 ? -28.284 -44.450 -11.925 1.00 61.94 105 PRO A O 1
#

InterPro domains:
  IPR041118 Disease resistance, N-terminal [PF18052] (5-87)

Radius of gyration: 25.35 Å; chains: 1; bounding box: 59×52×61 Å

Foldseek 3Di:
DVVVVVVVVVVVVVVVVVVVVVVVVVVVVVVVVVVVVVVVVVVVCVVLVVCVVPDVVSVVVVVVVVVVVVVVVVVVVVVVVVVVVVVCPDDDDDDDDDDDDDDDD